Protein AF-A0A1C6AXN0-F1 (afdb_monomer_lite)

pLDDT: mean 78.69, std 19.18, range [25.28, 97.19]

Sequence (152 aa):
MGYAYAARARWKTIIYAVTAFLFLIVLSAIIIWNGTKLLQSVEDRTLNYLRDVAGESVQLVNERIEGVFESLELISDSVEQLEPEIRRDFLLRKAEICSFTDLAVADETGKAQSLNNGTWEMGDLPIFAHALEGGERRWYLGGIHRVCGAAL

Secondary structure (DSSP, 8-state):
-HHHHHHHHHHHHHHHHHHHHHHHHHHHHHHHHHHHHHHHHHHHHHHHHHHHHHHHHHHHHHHHHHHHHHHHHHHHHHHTTS-HHHHHHHHHHHHHHTT-S--EEE-TT-EEEESSS-EEE-TTSHHHHHHHT---S----SS---------

Foldseek 3Di:
DPPVVVVVVVVVVVVVVVVVVVVVVVVVVVVVVVVVVVVVVVVVVVVVVVVVVVVVVVVVVVVLVVVVVVLVVVLLVVLVVDDPVCSLVSQVVSCVVNVPPWDWAAELCQWTQISPPGIDHCNPPPQSVVQNVPDDDDDDDDDDDHDHHPHD

Radius of gyration: 36.76 Å; chains: 1; bounding box: 72×38×107 Å

Structure (mmCIF, N/CA/C/O backbone):
data_AF-A0A1C6AXN0-F1
#
_entry.id   AF-A0A1C6AXN0-F1
#
loop_
_atom_site.group_PDB
_atom_site.id
_atom_site.type_symbol
_atom_site.label_atom_id
_atom_site.label_alt_id
_atom_site.label_comp_id
_atom_site.label_asym_id
_atom_site.label_entity_id
_atom_site.label_seq_id
_atom_site.pdbx_PDB_ins_code
_atom_site.Cartn_x
_atom_site.Cartn_y
_atom_site.Cartn_z
_atom_site.occupancy
_atom_site.B_iso_or_equiv
_atom_site.auth_seq_id
_atom_site.auth_comp_id
_atom_site.auth_asym_id
_atom_site.auth_atom_id
_atom_site.pdbx_PDB_model_num
ATOM 1 N N . MET A 1 1 ? 43.811 17.806 -73.301 1.00 51.81 1 MET A N 1
ATOM 2 C CA . MET A 1 1 ? 44.288 17.278 -71.998 1.00 51.81 1 MET A CA 1
ATOM 3 C C . MET A 1 1 ? 43.382 17.599 -70.790 1.00 51.81 1 MET A C 1
ATOM 5 O O . MET A 1 1 ? 43.638 17.054 -69.727 1.00 51.81 1 MET A O 1
ATOM 9 N N . GLY A 1 2 ? 42.293 18.382 -70.910 1.00 55.41 2 GLY A N 1
ATOM 10 C CA . GLY A 1 2 ? 41.409 18.706 -69.765 1.00 55.41 2 GLY A CA 1
ATOM 11 C C . GLY A 1 2 ? 40.414 17.612 -69.331 1.00 55.41 2 GLY A C 1
ATOM 12 O O . GLY A 1 2 ? 40.093 17.504 -68.149 1.00 55.41 2 GLY A O 1
ATOM 13 N N . TYR A 1 3 ? 39.967 16.747 -70.250 1.00 58.62 3 TYR A N 1
ATOM 14 C CA . TYR A 1 3 ? 38.925 15.743 -69.969 1.00 58.62 3 TYR A CA 1
ATOM 15 C C . TYR A 1 3 ? 39.353 14.640 -68.981 1.00 58.62 3 TYR A C 1
ATOM 17 O O . TYR A 1 3 ? 38.571 14.249 -68.116 1.00 58.62 3 TYR A O 1
ATOM 25 N N . ALA A 1 4 ? 40.605 14.174 -69.046 1.00 59.62 4 ALA A N 1
ATOM 26 C CA . ALA A 1 4 ? 41.112 13.129 -68.149 1.00 59.62 4 ALA A CA 1
ATOM 27 C C . ALA A 1 4 ? 41.299 13.622 -66.699 1.00 59.62 4 ALA A C 1
ATOM 29 O O . ALA A 1 4 ? 41.135 12.856 -65.748 1.00 59.62 4 ALA A O 1
ATOM 30 N N . TYR A 1 5 ? 41.598 14.913 -66.518 1.00 60.91 5 TYR A N 1
ATOM 31 C CA . TYR A 1 5 ? 41.799 15.514 -65.198 1.00 60.91 5 TYR A CA 1
ATOM 32 C C . TYR A 1 5 ? 40.466 15.713 -64.459 1.00 60.91 5 TYR A C 1
ATOM 34 O O . TYR A 1 5 ? 40.347 15.370 -63.281 1.00 60.91 5 TYR A O 1
ATOM 42 N N . ALA A 1 6 ? 39.431 16.171 -65.174 1.00 62.56 6 ALA A N 1
ATOM 43 C CA . ALA A 1 6 ? 38.083 16.336 -64.632 1.00 62.56 6 ALA A CA 1
ATOM 44 C C . ALA A 1 6 ? 37.442 14.994 -64.222 1.00 62.56 6 ALA A C 1
ATOM 46 O O . ALA A 1 6 ? 36.811 14.906 -63.169 1.00 62.56 6 ALA A O 1
ATOM 47 N N . ALA A 1 7 ? 37.647 13.924 -64.999 1.00 67.25 7 ALA A N 1
ATOM 48 C CA . ALA A 1 7 ? 37.141 12.589 -64.664 1.00 67.25 7 ALA A CA 1
ATOM 49 C C . ALA A 1 7 ? 37.785 12.013 -63.386 1.00 67.25 7 ALA A C 1
ATOM 51 O O . ALA A 1 7 ? 37.090 11.455 -62.535 1.00 67.25 7 ALA A O 1
ATOM 52 N N . ARG A 1 8 ? 39.099 12.209 -63.205 1.00 70.00 8 ARG A N 1
ATOM 53 C CA . ARG A 1 8 ? 39.836 11.760 -62.011 1.00 70.00 8 ARG A CA 1
ATOM 54 C C . ARG A 1 8 ? 39.425 12.522 -60.748 1.00 70.00 8 ARG A C 1
ATOM 56 O O . ARG A 1 8 ? 39.328 11.919 -59.682 1.00 70.00 8 ARG A O 1
ATOM 63 N N . ALA A 1 9 ? 39.157 13.824 -60.863 1.00 74.62 9 ALA A N 1
ATOM 64 C CA . ALA A 1 9 ? 38.646 14.637 -59.758 1.00 74.62 9 ALA A CA 1
ATOM 65 C C . ALA A 1 9 ? 37.237 14.191 -59.321 1.00 74.62 9 ALA A C 1
ATOM 67 O O . ALA A 1 9 ? 37.005 14.001 -58.129 1.00 74.62 9 ALA A O 1
ATOM 68 N N . ARG A 1 10 ? 36.334 13.924 -60.277 1.00 79.00 10 ARG A N 1
ATOM 69 C CA . ARG A 1 10 ? 34.968 13.436 -60.003 1.00 79.00 10 ARG A CA 1
ATOM 70 C C . ARG A 1 10 ? 34.945 12.062 -59.329 1.00 79.00 10 ARG A C 1
ATOM 72 O O . ARG A 1 10 ? 34.138 11.823 -58.437 1.00 79.00 10 ARG A O 1
ATOM 79 N N . TRP A 1 11 ? 35.849 11.164 -59.713 1.00 83.75 11 TRP A N 1
ATOM 80 C CA . TRP A 1 11 ? 35.974 9.855 -59.064 1.00 83.75 11 TRP A CA 1
ATOM 81 C C . TRP A 1 11 ? 36.400 9.970 -57.598 1.00 83.75 11 TRP A C 1
ATOM 83 O O . TRP A 1 11 ? 35.825 9.314 -56.734 1.00 83.75 11 TRP A O 1
ATOM 93 N N . LYS A 1 12 ? 37.353 10.859 -57.294 1.00 86.50 12 LYS A N 1
ATOM 94 C CA . LYS A 1 12 ? 37.770 11.120 -55.910 1.00 86.50 12 LYS A CA 1
ATOM 95 C C . LYS A 1 12 ? 36.631 11.689 -55.065 1.00 86.50 12 LYS A C 1
ATOM 97 O O . LYS A 1 12 ? 36.434 11.231 -53.947 1.00 86.50 12 LYS A O 1
ATOM 102 N N . THR A 1 13 ? 35.849 12.632 -55.596 1.00 89.94 13 THR A N 1
ATOM 103 C CA . THR A 1 13 ? 34.694 13.185 -54.868 1.00 89.94 13 THR A CA 1
ATOM 104 C C . THR A 1 13 ? 33.617 12.138 -54.602 1.00 89.94 13 THR A C 1
ATOM 106 O O . THR A 1 13 ? 33.044 12.135 -53.518 1.00 89.94 13 THR A O 1
ATOM 109 N N . ILE A 1 14 ? 33.378 11.218 -55.545 1.00 91.81 14 ILE A N 1
ATOM 110 C CA . ILE A 1 14 ? 32.442 10.103 -55.343 1.00 91.81 14 ILE A CA 1
ATOM 111 C C . ILE A 1 14 ? 32.946 9.184 -54.229 1.00 91.81 14 ILE A C 1
ATOM 113 O O . ILE A 1 14 ? 32.177 8.845 -53.337 1.00 91.81 14 ILE A O 1
ATOM 117 N N . ILE A 1 15 ? 34.236 8.834 -54.227 1.00 93.25 15 ILE A N 1
ATOM 118 C CA . ILE A 1 15 ? 34.822 8.006 -53.165 1.00 93.25 15 ILE A CA 1
ATOM 119 C C . ILE A 1 15 ? 34.663 8.684 -51.801 1.00 93.25 15 ILE A C 1
ATOM 121 O O . ILE A 1 15 ? 34.193 8.048 -50.866 1.00 93.25 15 ILE A O 1
ATOM 125 N N . TYR A 1 16 ? 34.988 9.975 -51.678 1.00 94.50 16 TYR A N 1
ATOM 126 C CA . TYR A 1 16 ? 34.819 10.686 -50.407 1.00 94.50 16 TYR A CA 1
ATOM 127 C C . TYR A 1 16 ? 33.357 10.754 -49.958 1.00 94.50 16 TYR A C 1
ATOM 129 O O . TYR A 1 16 ? 33.084 10.553 -48.777 1.00 94.50 16 TYR A O 1
ATOM 137 N N . ALA A 1 17 ? 32.421 10.982 -50.883 1.00 93.62 17 ALA A N 1
ATOM 138 C CA . ALA A 1 17 ? 30.995 10.987 -50.576 1.00 93.62 17 ALA A CA 1
ATOM 139 C C . ALA A 1 17 ? 30.512 9.615 -50.079 1.00 93.62 17 ALA A C 1
ATOM 141 O O . ALA A 1 17 ? 29.807 9.543 -49.075 1.00 93.62 17 ALA A O 1
ATOM 142 N N . VAL A 1 18 ? 30.936 8.526 -50.730 1.00 95.62 18 VAL A N 1
ATOM 143 C CA . VAL A 1 18 ? 30.607 7.156 -50.308 1.00 95.62 18 VAL A CA 1
ATOM 144 C C . VAL A 1 18 ? 31.204 6.853 -48.933 1.00 95.62 18 VAL A C 1
ATOM 146 O O . VAL A 1 18 ? 30.499 6.350 -48.063 1.00 95.62 18 VAL A O 1
ATOM 149 N N . THR A 1 19 ? 32.467 7.207 -48.692 1.00 95.69 19 THR A N 1
ATOM 150 C CA . THR A 1 19 ? 33.116 6.994 -47.390 1.00 95.69 19 THR A CA 1
ATOM 151 C C . THR A 1 19 ? 32.431 7.783 -46.275 1.00 95.69 19 THR A C 1
ATOM 153 O O . THR A 1 19 ? 32.179 7.231 -45.206 1.00 95.69 19 THR A O 1
ATOM 156 N N . ALA A 1 20 ? 32.085 9.052 -46.513 1.00 95.56 20 ALA A N 1
ATOM 157 C CA . ALA A 1 20 ? 31.363 9.871 -45.541 1.00 95.56 20 ALA A CA 1
ATOM 158 C C . ALA A 1 20 ? 29.968 9.300 -45.245 1.00 95.56 20 ALA A C 1
ATOM 160 O O . ALA A 1 20 ? 29.558 9.234 -44.089 1.00 95.56 20 ALA A O 1
ATOM 161 N N . PHE A 1 21 ? 29.262 8.827 -46.274 1.00 96.56 21 PHE A N 1
ATOM 162 C CA . PHE A 1 21 ? 27.960 8.191 -46.110 1.00 96.56 21 PHE A CA 1
ATOM 163 C C . PHE A 1 21 ? 28.047 6.902 -45.281 1.00 96.56 21 PHE A C 1
ATOM 165 O O . PHE A 1 21 ? 27.277 6.724 -44.339 1.00 96.56 21 PHE A O 1
ATOM 172 N N . LEU A 1 22 ? 29.027 6.036 -45.559 1.00 96.56 22 LEU A N 1
ATOM 173 C CA . LEU A 1 22 ? 29.260 4.825 -44.765 1.00 96.56 22 LEU A CA 1
ATOM 174 C C . LEU A 1 22 ? 29.619 5.154 -43.312 1.00 96.56 22 LEU A C 1
ATOM 176 O O . LEU A 1 22 ? 29.117 4.509 -42.394 1.00 96.56 22 LEU A O 1
ATOM 180 N N . PHE A 1 23 ? 30.437 6.185 -43.092 1.00 97.06 23 PHE A N 1
ATOM 181 C CA . PHE A 1 23 ? 30.763 6.655 -41.749 1.00 97.06 23 PHE A CA 1
ATOM 182 C C . PHE A 1 23 ? 29.510 7.104 -40.982 1.00 97.06 23 PHE A C 1
ATOM 184 O O . PHE A 1 23 ? 29.333 6.724 -39.826 1.00 97.06 23 PHE A O 1
ATOM 191 N N . LEU A 1 24 ? 28.604 7.847 -41.630 1.00 97.00 24 LEU A N 1
ATOM 192 C CA . LEU A 1 24 ? 27.342 8.271 -41.019 1.00 97.00 24 LEU A CA 1
ATOM 193 C C . LEU A 1 24 ? 26.427 7.092 -40.673 1.00 97.00 24 LEU A C 1
ATOM 195 O O . LEU A 1 24 ? 25.796 7.120 -39.619 1.00 97.00 24 LEU A O 1
ATOM 199 N N . ILE A 1 25 ? 26.383 6.046 -41.504 1.00 97.19 25 ILE A N 1
ATOM 200 C CA . ILE A 1 25 ? 25.620 4.824 -41.198 1.00 97.19 25 ILE A CA 1
ATOM 201 C C . ILE A 1 25 ? 26.156 4.162 -39.928 1.00 97.19 25 ILE A C 1
ATOM 203 O O . ILE A 1 25 ? 25.381 3.834 -39.031 1.00 97.19 25 ILE A O 1
ATOM 207 N N . VAL A 1 26 ? 27.477 3.993 -39.826 1.00 97.06 26 VAL A N 1
ATOM 208 C CA . VAL A 1 26 ? 28.103 3.377 -38.646 1.00 97.06 26 VAL A CA 1
ATOM 209 C C . VAL A 1 26 ? 27.848 4.221 -37.398 1.00 97.06 26 VAL A C 1
ATOM 211 O O . VAL A 1 26 ? 27.455 3.690 -36.361 1.00 97.06 26 VAL A O 1
ATOM 214 N N . LEU A 1 27 ? 28.014 5.540 -37.502 1.00 97.12 27 LEU A N 1
ATOM 215 C CA . LEU A 1 27 ? 27.782 6.461 -36.393 1.00 97.12 27 LEU A CA 1
ATOM 216 C C . LEU A 1 27 ? 26.312 6.432 -35.944 1.00 97.12 27 LEU A C 1
ATOM 218 O O . LEU A 1 27 ? 26.037 6.351 -34.748 1.00 97.12 27 LEU A O 1
ATOM 222 N N . SER A 1 28 ? 25.371 6.412 -36.889 1.00 96.50 28 SER A N 1
ATOM 223 C CA . SER A 1 28 ? 23.941 6.266 -36.607 1.00 96.50 28 SER A CA 1
ATOM 224 C C . SER A 1 28 ? 23.632 4.946 -35.897 1.00 96.50 28 SER A C 1
ATOM 226 O O . SER A 1 28 ? 22.950 4.957 -34.874 1.00 96.50 28 SER A O 1
ATOM 228 N N . ALA A 1 29 ? 24.191 3.826 -36.364 1.00 96.25 29 ALA A N 1
ATOM 229 C CA . ALA A 1 29 ? 24.002 2.524 -35.729 1.00 96.25 29 ALA A CA 1
ATOM 230 C C . ALA A 1 29 ? 24.509 2.509 -34.275 1.00 96.25 29 ALA A C 1
ATOM 232 O O . ALA A 1 29 ? 23.826 1.989 -33.394 1.00 96.25 29 ALA A O 1
ATOM 233 N N . ILE A 1 30 ? 25.662 3.133 -34.003 1.00 96.44 30 ILE A N 1
ATOM 234 C CA . ILE A 1 30 ? 26.209 3.265 -32.643 1.00 96.44 30 ILE A CA 1
ATOM 235 C C . ILE A 1 30 ? 25.287 4.112 -31.758 1.00 96.44 30 ILE A C 1
ATOM 237 O O . ILE A 1 30 ? 25.026 3.737 -30.615 1.00 96.44 30 ILE A O 1
ATOM 241 N N . ILE A 1 31 ? 24.775 5.237 -32.267 1.00 95.94 31 ILE A N 1
ATOM 242 C CA . ILE A 1 31 ? 23.839 6.089 -31.518 1.00 95.94 31 ILE A CA 1
ATOM 243 C C . ILE A 1 31 ? 22.568 5.313 -31.177 1.00 95.94 31 ILE A C 1
ATOM 245 O O . ILE A 1 31 ? 22.152 5.323 -30.021 1.00 95.94 31 ILE A O 1
ATOM 249 N N . ILE A 1 32 ? 21.979 4.617 -32.152 1.00 95.69 32 ILE A N 1
ATOM 250 C CA . ILE A 1 32 ? 20.763 3.824 -31.945 1.00 95.69 32 ILE A CA 1
ATOM 251 C C . ILE A 1 32 ? 21.020 2.741 -30.894 1.00 95.69 32 ILE A C 1
ATOM 253 O O . ILE A 1 32 ? 20.252 2.625 -29.946 1.00 95.69 32 ILE A O 1
ATOM 257 N N . TRP A 1 33 ? 22.127 2.006 -31.009 1.00 95.44 33 TRP A N 1
ATOM 258 C CA . TRP A 1 33 ? 22.498 0.952 -30.062 1.00 95.44 33 TRP A CA 1
ATOM 259 C C . TRP A 1 33 ? 22.701 1.463 -28.630 1.00 95.44 33 TRP A C 1
ATOM 261 O O . TRP A 1 33 ? 22.307 0.816 -27.661 1.00 95.44 33 TRP A O 1
ATOM 271 N N . ASN A 1 34 ? 23.315 2.634 -28.474 1.00 95.62 34 ASN A N 1
ATOM 272 C CA . ASN A 1 34 ? 23.476 3.246 -27.158 1.00 95.62 34 ASN A CA 1
ATOM 273 C C . ASN A 1 34 ? 22.144 3.775 -26.615 1.00 95.62 34 ASN A C 1
ATOM 275 O O . ASN A 1 34 ? 21.865 3.618 -25.428 1.00 95.62 34 ASN A O 1
ATOM 279 N N . GLY A 1 35 ? 21.312 4.360 -27.479 1.00 93.62 35 GLY A N 1
ATOM 280 C CA . GLY A 1 35 ? 19.982 4.841 -27.124 1.00 93.62 35 GLY A CA 1
ATOM 281 C C . GLY A 1 35 ? 19.068 3.719 -26.639 1.00 93.62 35 GLY A C 1
ATOM 282 O O . GLY A 1 35 ? 18.417 3.875 -25.610 1.00 93.62 35 GLY A O 1
ATOM 283 N N . THR A 1 36 ? 19.068 2.564 -27.311 1.00 93.56 36 THR A N 1
ATOM 284 C CA . THR A 1 36 ? 18.262 1.406 -26.893 1.00 93.56 36 THR A CA 1
ATOM 285 C C . THR A 1 36 ? 18.725 0.842 -25.555 1.00 93.56 36 THR A C 1
ATOM 287 O O . THR A 1 36 ? 17.892 0.572 -24.695 1.00 93.56 36 THR A O 1
ATOM 290 N N . LYS A 1 37 ? 20.039 0.728 -25.326 1.00 93.19 37 LYS A N 1
ATOM 291 C CA . LYS A 1 37 ? 20.582 0.290 -24.029 1.00 93.19 37 LYS A CA 1
ATOM 292 C C . LYS A 1 37 ? 20.245 1.245 -22.892 1.00 93.19 37 LYS A C 1
ATOM 294 O O . LYS A 1 37 ? 19.940 0.804 -21.786 1.00 93.19 37 LYS A O 1
ATOM 299 N N . LEU A 1 38 ? 20.326 2.549 -23.150 1.00 93.69 38 LEU A N 1
ATOM 300 C CA . LEU A 1 38 ? 19.959 3.554 -22.162 1.00 93.69 38 LEU A CA 1
ATOM 301 C C . LEU A 1 38 ? 18.467 3.461 -21.837 1.00 93.69 38 LEU A C 1
ATOM 303 O O . LEU A 1 38 ? 18.113 3.451 -20.664 1.0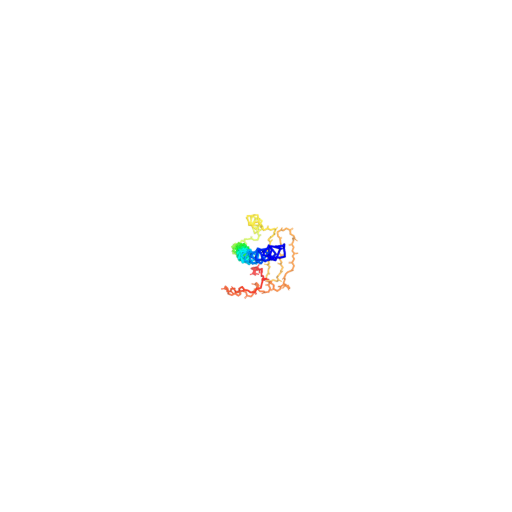0 93.69 38 LEU A O 1
ATOM 307 N N . LEU A 1 39 ? 17.618 3.339 -22.862 1.00 93.62 39 LEU A N 1
ATOM 308 C CA . LEU A 1 39 ? 16.175 3.196 -22.696 1.00 93.62 39 LEU A CA 1
ATOM 309 C C . LEU A 1 39 ? 15.828 1.966 -21.849 1.00 93.62 39 LEU A C 1
ATOM 311 O O . LEU A 1 39 ? 15.095 2.104 -20.879 1.00 93.62 39 LEU A O 1
ATOM 315 N N . GLN A 1 40 ? 16.427 0.811 -22.152 1.00 93.44 40 GLN A N 1
ATOM 316 C CA . GLN A 1 40 ? 16.241 -0.422 -21.378 1.00 93.44 40 GLN A CA 1
ATOM 317 C C . GLN A 1 40 ? 16.661 -0.251 -19.912 1.00 93.44 40 GLN A C 1
ATOM 319 O O . GLN A 1 40 ? 15.906 -0.581 -19.009 1.00 93.44 40 GLN A O 1
ATOM 324 N N . SER A 1 41 ? 17.834 0.336 -19.660 1.00 94.31 41 SER A N 1
ATOM 325 C CA . SER A 1 41 ? 18.320 0.578 -18.293 1.00 94.31 41 SER A CA 1
ATOM 326 C C . SER A 1 41 ? 17.413 1.524 -17.500 1.00 94.31 41 SER A C 1
ATOM 328 O O . SER A 1 41 ? 17.234 1.354 -16.294 1.00 94.31 41 SER A O 1
ATOM 330 N N . VAL A 1 42 ? 16.841 2.534 -18.162 1.00 92.75 42 VAL A N 1
ATOM 331 C CA . VAL A 1 42 ? 15.869 3.439 -17.540 1.00 92.75 42 VAL A CA 1
ATOM 332 C C . VAL A 1 42 ? 14.567 2.698 -17.247 1.00 92.75 42 VAL A C 1
ATOM 334 O O . VAL A 1 42 ? 14.087 2.780 -16.122 1.00 92.75 42 VAL A O 1
ATOM 337 N N . GLU A 1 43 ? 14.039 1.939 -18.206 1.00 94.25 43 GLU A N 1
ATOM 338 C CA . GLU A 1 43 ? 12.809 1.158 -18.049 1.00 94.25 43 GLU A CA 1
ATOM 339 C C . GLU A 1 43 ? 12.921 0.143 -16.904 1.00 94.25 43 GLU A C 1
ATOM 341 O O . GLU A 1 43 ? 12.080 0.143 -16.004 1.00 94.25 43 GLU A O 1
ATOM 346 N N . ASP A 1 44 ? 14.008 -0.628 -16.854 1.00 94.50 44 ASP A N 1
ATOM 347 C CA . ASP A 1 44 ? 14.271 -1.596 -15.785 1.00 94.50 44 ASP A CA 1
ATOM 348 C C . ASP A 1 44 ? 14.325 -0.920 -14.407 1.00 94.50 44 ASP A C 1
ATOM 350 O O . ASP A 1 44 ? 13.782 -1.427 -13.422 1.00 94.50 44 ASP A O 1
ATOM 354 N N . ARG A 1 45 ? 14.969 0.249 -14.309 1.00 91.94 45 ARG A N 1
ATOM 355 C CA . ARG A 1 45 ? 15.033 1.017 -13.055 1.00 91.94 45 ARG A CA 1
ATOM 356 C C . ARG A 1 45 ? 13.673 1.561 -12.656 1.00 91.94 45 ARG A C 1
ATOM 358 O O . ARG A 1 45 ? 13.328 1.499 -11.480 1.00 91.94 45 ARG A O 1
ATOM 365 N N . THR A 1 46 ? 12.912 2.089 -13.608 1.00 91.19 46 THR A N 1
ATOM 366 C CA . THR A 1 46 ? 11.572 2.616 -13.355 1.00 91.19 46 THR A CA 1
ATOM 367 C C . THR A 1 46 ? 10.636 1.510 -12.881 1.00 91.19 46 THR A C 1
ATOM 369 O O . THR A 1 46 ? 9.945 1.700 -11.884 1.00 91.19 46 THR A O 1
ATOM 372 N N . LEU A 1 47 ? 10.648 0.342 -13.526 1.00 93.06 47 LEU A N 1
ATOM 373 C CA . LEU A 1 47 ? 9.818 -0.793 -13.123 1.00 93.06 47 LEU A CA 1
ATOM 374 C C . LEU A 1 47 ? 10.194 -1.315 -11.734 1.00 93.06 47 LEU A C 1
ATOM 376 O O . LEU A 1 47 ? 9.304 -1.551 -10.918 1.00 93.06 47 LEU A O 1
ATOM 380 N N . A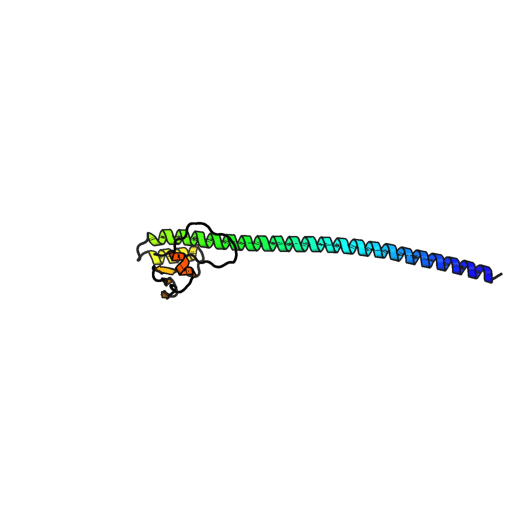SN A 1 48 ? 11.490 -1.442 -11.436 1.00 92.88 48 ASN A N 1
ATOM 381 C CA . ASN A 1 48 ? 11.940 -1.853 -10.105 1.00 92.88 48 ASN A CA 1
ATOM 382 C C . ASN A 1 48 ? 11.547 -0.833 -9.031 1.00 92.88 48 ASN A C 1
ATOM 384 O O . ASN A 1 48 ? 10.978 -1.220 -8.018 1.00 92.88 48 ASN A O 1
ATOM 388 N N . TYR A 1 49 ? 11.757 0.462 -9.279 1.00 92.06 49 TYR A N 1
ATOM 389 C CA . TYR A 1 49 ? 11.343 1.516 -8.353 1.00 92.06 49 TYR A CA 1
ATOM 390 C C . TYR A 1 49 ? 9.836 1.478 -8.075 1.00 92.06 49 TYR A C 1
ATOM 392 O O . TYR A 1 49 ? 9.423 1.514 -6.920 1.00 92.06 49 TYR A O 1
ATOM 400 N N . LEU A 1 50 ? 9.007 1.357 -9.118 1.00 91.31 50 LEU A N 1
ATOM 401 C CA . LEU A 1 50 ? 7.555 1.264 -8.956 1.00 91.31 50 LEU A CA 1
ATOM 402 C C . LEU A 1 50 ? 7.151 0.024 -8.157 1.00 91.31 50 LEU A C 1
ATOM 404 O O . LEU A 1 50 ? 6.263 0.111 -7.314 1.00 91.31 50 LEU A O 1
ATOM 408 N N . ARG A 1 51 ? 7.803 -1.116 -8.404 1.00 91.31 51 ARG A N 1
ATOM 409 C CA . ARG A 1 51 ? 7.549 -2.353 -7.662 1.00 91.31 51 ARG A CA 1
ATOM 410 C C . ARG A 1 51 ? 7.914 -2.206 -6.190 1.00 91.31 51 ARG A C 1
ATOM 412 O O . ARG A 1 51 ? 7.135 -2.627 -5.342 1.00 91.31 51 ARG A O 1
ATOM 419 N N . ASP A 1 52 ? 9.065 -1.617 -5.901 1.00 92.56 52 ASP A N 1
ATOM 420 C CA . ASP A 1 52 ? 9.558 -1.469 -4.536 1.00 92.56 52 ASP A CA 1
ATOM 421 C C . ASP A 1 52 ? 8.679 -0.482 -3.753 1.00 92.56 52 ASP A C 1
ATOM 423 O O . ASP A 1 52 ? 8.209 -0.819 -2.672 1.00 92.56 52 ASP A O 1
ATOM 427 N N . VAL A 1 53 ? 8.332 0.671 -4.338 1.00 92.06 53 VAL A N 1
ATOM 428 C CA . VAL A 1 53 ? 7.423 1.652 -3.714 1.00 92.06 53 VAL A CA 1
ATOM 429 C C . VAL A 1 53 ? 6.019 1.083 -3.515 1.00 92.06 53 VAL A C 1
ATOM 431 O O . VAL A 1 53 ? 5.405 1.307 -2.470 1.00 92.06 53 VAL A O 1
ATOM 434 N N . ALA A 1 54 ? 5.486 0.347 -4.495 1.00 89.50 54 ALA A N 1
ATOM 435 C CA . ALA A 1 54 ? 4.186 -0.303 -4.353 1.00 89.50 54 ALA A CA 1
ATOM 436 C C . ALA A 1 54 ? 4.221 -1.377 -3.257 1.00 89.50 54 ALA A C 1
ATOM 438 O O . ALA A 1 54 ? 3.305 -1.443 -2.441 1.00 89.50 54 ALA A O 1
ATOM 439 N N . GLY A 1 55 ? 5.287 -2.181 -3.214 1.00 88.75 55 GLY A N 1
ATOM 440 C CA . GLY A 1 55 ? 5.505 -3.192 -2.184 1.00 88.75 55 GLY A CA 1
ATOM 441 C C . GLY A 1 55 ? 5.592 -2.584 -0.786 1.00 88.75 55 GLY A C 1
ATOM 442 O O . GLY A 1 55 ? 4.859 -3.007 0.103 1.00 88.75 55 GLY A O 1
ATOM 443 N N . GLU A 1 56 ? 6.412 -1.547 -0.613 1.00 90.94 56 GLU A N 1
ATOM 444 C CA . GLU A 1 56 ? 6.563 -0.820 0.651 1.00 90.94 56 GLU A CA 1
ATOM 445 C C . GLU A 1 56 ? 5.239 -0.183 1.087 1.00 90.94 56 GLU A C 1
ATOM 447 O O . GLU A 1 56 ? 4.837 -0.312 2.238 1.00 90.94 56 GLU A O 1
ATOM 452 N N . SER A 1 57 ? 4.501 0.432 0.160 1.00 88.88 57 SER A N 1
ATOM 453 C CA . SER A 1 57 ? 3.196 1.028 0.465 1.00 88.88 57 SER A CA 1
ATOM 454 C C . SER A 1 57 ? 2.181 -0.019 0.929 1.00 88.88 57 SER A C 1
ATOM 456 O O . SER A 1 57 ? 1.459 0.211 1.896 1.00 88.88 57 SER A O 1
ATOM 458 N N . VAL A 1 58 ? 2.127 -1.181 0.267 1.00 91.38 58 VAL A N 1
ATOM 459 C CA . VAL A 1 58 ? 1.253 -2.294 0.673 1.00 91.38 58 VAL A CA 1
ATOM 460 C C . VAL A 1 58 ? 1.657 -2.824 2.043 1.00 91.38 58 VAL A C 1
ATOM 462 O O . VAL A 1 58 ? 0.784 -3.060 2.875 1.00 91.38 58 VAL A O 1
ATOM 465 N N . GLN A 1 59 ? 2.958 -2.973 2.294 1.00 89.50 59 GLN A N 1
ATOM 466 C CA . GLN A 1 59 ? 3.467 -3.422 3.583 1.00 89.50 59 GLN A CA 1
ATOM 467 C C . GLN A 1 59 ? 3.109 -2.435 4.701 1.00 89.50 59 GLN A C 1
ATOM 469 O O . GLN A 1 59 ? 2.528 -2.852 5.695 1.00 89.50 59 GLN A O 1
ATOM 474 N N . LEU A 1 60 ? 3.352 -1.136 4.514 1.00 92.69 60 LEU A N 1
ATOM 475 C CA . LEU A 1 60 ? 3.008 -0.098 5.491 1.00 92.69 60 LEU A CA 1
ATOM 476 C C . LEU A 1 60 ? 1.504 -0.048 5.781 1.00 92.69 60 LEU A C 1
ATOM 478 O O . LEU A 1 60 ? 1.091 0.115 6.928 1.00 92.69 60 LEU A O 1
ATOM 482 N N . VAL A 1 61 ? 0.667 -0.195 4.748 1.00 89.31 61 VAL A N 1
ATOM 483 C CA . VAL A 1 61 ? -0.789 -0.283 4.920 1.00 89.31 61 VAL A CA 1
ATOM 484 C C . VAL A 1 61 ? -1.160 -1.539 5.706 1.00 89.31 61 VAL A C 1
ATOM 486 O O . VAL A 1 61 ? -1.975 -1.449 6.621 1.00 89.31 61 VAL A O 1
ATOM 489 N N . ASN A 1 62 ? -0.558 -2.687 5.390 1.00 87.94 62 ASN A N 1
ATOM 490 C CA . ASN A 1 62 ? -0.826 -3.938 6.092 1.00 87.94 62 ASN A CA 1
ATOM 491 C C . ASN A 1 62 ? -0.412 -3.858 7.567 1.00 87.94 62 ASN A C 1
ATOM 493 O O . ASN A 1 62 ? -1.228 -4.153 8.429 1.00 87.94 62 ASN A O 1
ATOM 497 N N . GLU A 1 63 ? 0.799 -3.380 7.855 1.00 89.44 63 GLU A N 1
ATOM 498 C CA . GLU A 1 63 ? 1.305 -3.168 9.218 1.00 89.44 63 GLU A CA 1
ATOM 499 C C . GLU A 1 63 ? 0.408 -2.204 10.004 1.00 89.44 63 GLU A C 1
ATOM 501 O O . GLU A 1 63 ? 0.094 -2.437 11.172 1.00 89.44 63 GLU A O 1
ATOM 506 N N . ARG A 1 64 ? -0.068 -1.128 9.363 1.00 89.50 64 ARG A N 1
ATOM 507 C CA . ARG A 1 64 ? -0.984 -0.182 10.008 1.00 89.50 64 ARG A CA 1
ATOM 508 C C . ARG A 1 64 ? -2.341 -0.810 10.321 1.00 89.50 64 ARG A C 1
ATOM 510 O O . ARG A 1 64 ? -2.907 -0.513 11.370 1.00 89.50 64 ARG A O 1
ATOM 517 N N . ILE A 1 65 ? -2.874 -1.624 9.413 1.00 88.44 65 ILE A N 1
ATOM 518 C CA . ILE A 1 65 ? -4.142 -2.337 9.606 1.00 88.44 65 ILE A CA 1
ATOM 519 C C . ILE A 1 65 ? -3.998 -3.379 10.720 1.00 88.44 65 ILE A C 1
ATOM 521 O O . ILE A 1 65 ? -4.844 -3.440 11.608 1.00 88.44 65 ILE A O 1
ATOM 525 N N . GLU A 1 66 ? -2.917 -4.153 10.708 1.00 87.81 66 GLU A N 1
ATOM 526 C CA . GLU A 1 66 ? -2.616 -5.166 11.721 1.00 87.81 66 GLU A CA 1
ATOM 527 C C . GLU A 1 66 ? -2.486 -4.537 13.113 1.00 87.81 66 GLU A C 1
ATOM 529 O O . GLU A 1 66 ? -3.192 -4.946 14.030 1.00 87.81 66 GLU A O 1
ATOM 534 N N . GLY A 1 67 ? -1.730 -3.443 13.254 1.00 88.19 67 GLY A N 1
ATOM 535 C CA . GLY A 1 67 ? -1.617 -2.737 14.536 1.00 88.19 67 GLY A CA 1
ATOM 536 C C . GLY A 1 67 ? -2.937 -2.130 15.039 1.00 88.19 67 GLY A C 1
ATOM 537 O O . GLY A 1 67 ? -3.161 -2.033 16.250 1.00 88.19 67 GLY A O 1
ATOM 538 N N . VAL A 1 68 ? -3.843 -1.739 14.133 1.00 89.06 68 VAL A N 1
ATOM 539 C CA . VAL A 1 68 ? -5.209 -1.327 14.500 1.00 89.06 68 VAL A CA 1
ATOM 540 C C . VAL A 1 68 ? -5.992 -2.510 15.063 1.00 89.06 68 VAL A C 1
ATOM 542 O O . VAL A 1 68 ? -6.654 -2.353 16.088 1.00 89.06 68 VAL A O 1
ATOM 545 N N . PHE A 1 69 ? -5.903 -3.683 14.435 1.00 85.75 69 PHE A N 1
ATOM 546 C CA . PHE A 1 69 ? -6.584 -4.882 14.915 1.00 85.75 69 PHE A CA 1
ATOM 547 C C . PHE A 1 69 ? -6.051 -5.363 16.260 1.00 85.75 69 PHE A C 1
ATOM 549 O O . PHE A 1 69 ? -6.856 -5.581 17.160 1.00 85.75 69 PHE A O 1
ATOM 556 N N . GLU A 1 70 ? -4.732 -5.429 16.438 1.00 86.06 70 GLU A N 1
ATOM 557 C CA . GLU A 1 70 ? -4.117 -5.777 17.726 1.00 86.06 70 GLU A CA 1
ATOM 558 C C . GLU A 1 70 ? -4.569 -4.818 18.837 1.00 86.06 70 GLU A C 1
ATOM 560 O O . GLU A 1 70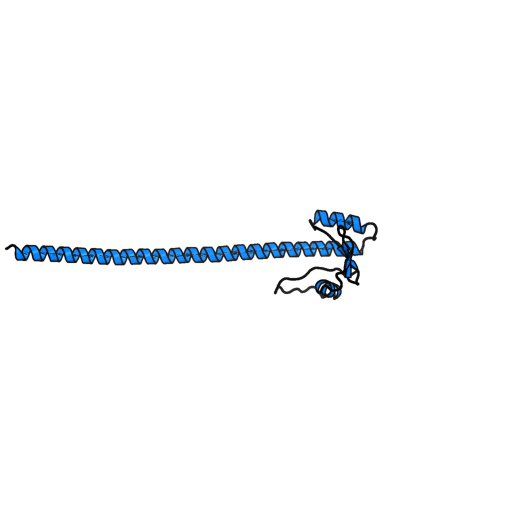 ? -4.893 -5.229 19.950 1.00 86.06 70 GLU A O 1
ATOM 565 N N . SER A 1 71 ? -4.649 -3.519 18.529 1.00 87.69 71 SER A N 1
ATOM 566 C CA . SER A 1 71 ? -5.151 -2.526 19.482 1.00 87.69 71 SER A CA 1
ATOM 567 C C . SER A 1 71 ? -6.618 -2.768 19.840 1.00 87.69 71 SER A C 1
ATOM 569 O O . SER A 1 71 ? -6.977 -2.661 21.010 1.00 87.69 71 SER A O 1
ATOM 571 N N . LEU A 1 72 ? -7.467 -3.081 18.856 1.00 86.06 72 LEU A N 1
ATOM 572 C CA . LEU A 1 72 ? -8.884 -3.369 19.087 1.00 86.06 72 LEU A CA 1
ATOM 573 C C . LEU A 1 72 ? -9.090 -4.661 19.884 1.00 86.06 72 LEU A C 1
ATOM 575 O O . LEU A 1 72 ? -9.940 -4.657 20.765 1.00 86.06 72 LEU A O 1
ATOM 579 N N . GLU A 1 73 ? -8.300 -5.706 19.631 1.00 84.19 73 GLU A N 1
ATOM 580 C CA . GLU A 1 73 ? -8.323 -6.974 20.381 1.00 84.19 73 GLU A CA 1
ATOM 581 C C . GLU A 1 73 ? -7.947 -6.752 21.855 1.00 84.19 73 GLU A C 1
ATOM 583 O O . GLU A 1 73 ? -8.682 -7.119 22.769 1.00 84.19 73 GLU A O 1
ATOM 588 N N . LEU A 1 74 ? -6.865 -6.013 22.116 1.00 83.56 74 LEU A N 1
ATOM 589 C CA . LEU A 1 74 ? -6.475 -5.665 23.488 1.00 83.56 74 LEU A CA 1
ATOM 590 C C . LEU A 1 74 ? -7.523 -4.798 24.204 1.00 83.56 74 LEU A C 1
ATOM 592 O O . LEU A 1 74 ? -7.702 -4.889 25.425 1.00 83.56 74 LEU A O 1
ATOM 596 N N . ILE A 1 75 ? -8.191 -3.910 23.463 1.00 86.81 75 ILE A N 1
ATOM 597 C CA . ILE A 1 75 ? -9.277 -3.085 23.994 1.00 86.81 75 ILE A CA 1
ATOM 598 C C . ILE A 1 75 ? -10.501 -3.956 24.296 1.00 86.81 75 ILE A C 1
ATOM 600 O O . ILE A 1 75 ? -11.058 -3.793 25.381 1.00 86.81 75 ILE A O 1
ATOM 604 N N . SER A 1 76 ? -10.905 -4.872 23.406 1.00 82.69 76 SER A N 1
ATOM 605 C CA . SER A 1 76 ? -12.066 -5.745 23.629 1.00 82.69 76 SER A CA 1
ATOM 606 C C . SER A 1 76 ? -11.878 -6.637 24.849 1.00 82.69 76 SER A C 1
ATOM 608 O O . SER A 1 76 ? -12.738 -6.624 25.729 1.00 82.69 76 SER A O 1
ATOM 610 N N . ASP A 1 77 ? -10.713 -7.276 24.979 1.00 81.12 77 ASP A N 1
ATOM 611 C CA . ASP A 1 77 ? -10.385 -8.146 26.117 1.00 81.12 77 ASP A CA 1
ATOM 612 C C . ASP A 1 77 ? -10.476 -7.404 27.458 1.00 81.12 77 ASP A C 1
ATOM 614 O O . ASP A 1 77 ? -10.861 -7.960 28.490 1.00 81.12 77 ASP A O 1
ATOM 618 N N . SER A 1 78 ? -10.117 -6.117 27.448 1.00 82.00 78 SER A N 1
ATOM 619 C CA . SER A 1 78 ? -10.211 -5.258 28.626 1.00 82.00 78 SER A CA 1
ATOM 620 C C . SER A 1 78 ? -11.654 -4.835 28.908 1.00 82.00 78 SER A C 1
ATOM 622 O O . SER A 1 78 ? -12.060 -4.788 30.063 1.00 82.00 78 SER A O 1
ATOM 624 N N . VAL A 1 79 ? -12.436 -4.509 27.874 1.00 82.00 79 VAL A N 1
ATOM 625 C CA . VAL A 1 79 ? -13.817 -4.009 28.003 1.00 82.00 79 VAL A CA 1
ATOM 626 C C . VAL A 1 79 ? -14.748 -5.038 28.637 1.00 82.00 79 VAL A C 1
ATOM 628 O O . VAL A 1 79 ? -15.600 -4.648 29.439 1.00 82.00 79 VAL A O 1
ATOM 631 N N . GLU A 1 80 ? -14.570 -6.323 28.329 1.00 74.62 80 GLU A N 1
ATOM 632 C CA . GLU A 1 80 ? -15.355 -7.420 28.917 1.00 74.62 80 GLU A CA 1
ATOM 633 C C . GLU A 1 80 ? -15.219 -7.495 30.442 1.00 74.62 80 GLU A C 1
ATOM 635 O O . GLU A 1 80 ? -16.166 -7.843 31.145 1.00 74.62 80 GLU A O 1
ATOM 640 N N . GLN A 1 81 ? -14.057 -7.114 30.971 1.00 78.81 81 GLN A N 1
ATOM 641 C CA . GLN A 1 81 ? -13.743 -7.197 32.399 1.00 78.81 81 GLN A CA 1
ATOM 642 C C . GLN A 1 81 ? -14.116 -5.921 33.169 1.00 78.81 81 GLN A C 1
ATOM 644 O O . GLN A 1 81 ? -13.958 -5.866 34.390 1.00 78.81 81 GLN A O 1
ATOM 649 N N . LEU A 1 82 ? -14.586 -4.880 32.476 1.00 81.12 82 LEU A N 1
ATOM 650 C CA . LEU A 1 82 ? -14.879 -3.577 33.065 1.00 81.12 82 LEU A CA 1
ATOM 651 C C . LEU A 1 82 ? -16.366 -3.406 33.374 1.00 81.12 82 LEU A C 1
ATOM 653 O O . LEU A 1 82 ? -17.243 -3.652 32.534 1.00 81.12 82 LEU A O 1
ATOM 657 N N . GLU A 1 83 ? -16.634 -2.862 34.562 1.00 83.19 83 GLU A N 1
ATOM 658 C CA . GLU A 1 83 ? -17.971 -2.417 34.939 1.00 83.19 83 GLU A CA 1
ATOM 659 C C . GLU A 1 83 ? -18.479 -1.325 33.973 1.00 83.19 83 GLU A C 1
ATOM 661 O O . GLU A 1 83 ? -17.690 -0.501 33.487 1.00 83.19 83 GLU A O 1
ATOM 666 N N . PRO A 1 84 ? -19.794 -1.275 33.688 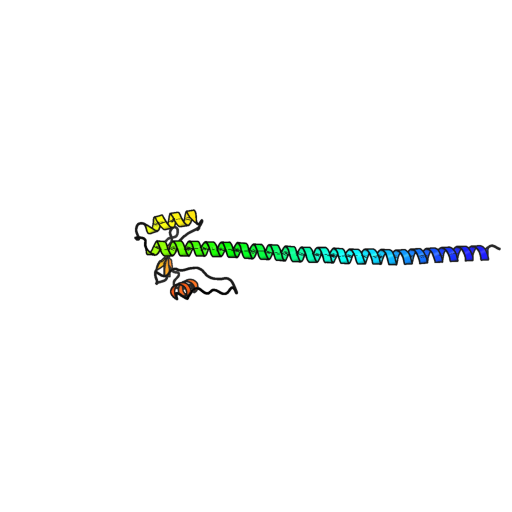1.00 76.81 84 PRO A N 1
ATOM 667 C CA . PRO A 1 84 ? -20.366 -0.316 32.740 1.00 76.81 84 PRO A CA 1
ATOM 668 C C . PRO A 1 84 ? -20.021 1.149 33.046 1.00 76.81 84 PRO A C 1
ATOM 670 O O . PRO A 1 84 ? -19.847 1.947 32.127 1.00 76.81 84 PRO A O 1
ATOM 673 N N . GLU A 1 85 ? -19.880 1.491 34.329 1.00 81.44 85 GLU A N 1
ATOM 674 C CA . GLU A 1 85 ? -19.622 2.850 34.819 1.00 81.44 85 GLU A CA 1
ATOM 675 C C . GLU A 1 85 ? -18.229 3.369 34.425 1.00 81.44 85 GLU A C 1
ATOM 677 O O . GLU A 1 85 ? -18.079 4.537 34.074 1.00 81.44 85 GLU A O 1
ATOM 682 N N . ILE A 1 86 ? -17.218 2.494 34.415 1.00 87.00 86 ILE A N 1
ATOM 683 C CA . ILE A 1 86 ? -15.819 2.841 34.100 1.00 87.00 86 ILE A CA 1
ATOM 684 C C . ILE A 1 86 ? -15.457 2.606 32.627 1.00 87.00 86 ILE A C 1
ATOM 686 O O . ILE A 1 86 ? -14.451 3.121 32.132 1.00 87.00 86 ILE A O 1
ATOM 690 N N . ARG A 1 87 ? -16.288 1.851 31.900 1.00 82.00 87 ARG A N 1
ATOM 691 C CA . ARG A 1 87 ? -16.069 1.476 30.496 1.00 82.00 87 ARG A CA 1
ATOM 692 C C . ARG A 1 87 ? -15.969 2.686 29.569 1.00 82.00 87 ARG A C 1
ATOM 694 O O . ARG A 1 87 ? -15.120 2.705 28.681 1.00 82.00 87 ARG A O 1
ATOM 701 N N . ARG A 1 88 ? -16.802 3.711 29.783 1.00 83.88 88 ARG A N 1
ATOM 702 C CA . ARG A 1 88 ? -16.806 4.927 28.952 1.00 83.88 88 ARG A CA 1
ATOM 703 C C . ARG A 1 88 ? -15.478 5.680 29.040 1.00 83.88 88 ARG A C 1
ATOM 705 O O . ARG A 1 88 ? -14.890 5.990 28.007 1.00 83.88 88 ARG A O 1
ATOM 712 N N . ASP A 1 89 ? -14.992 5.933 30.251 1.00 89.50 89 ASP A N 1
ATOM 713 C CA . ASP A 1 89 ? -13.735 6.658 30.476 1.00 89.50 89 ASP A CA 1
ATOM 714 C C . ASP A 1 89 ? -12.523 5.868 29.969 1.00 89.50 89 ASP A C 1
ATOM 716 O O . ASP A 1 89 ? -11.594 6.441 29.393 1.00 89.50 89 ASP A O 1
ATOM 720 N N . PHE A 1 90 ? -12.549 4.541 30.130 1.00 89.12 90 PHE A N 1
ATOM 721 C CA . PHE A 1 90 ? -11.546 3.653 29.549 1.00 89.12 90 PHE A CA 1
ATOM 722 C C . PHE A 1 90 ? -11.502 3.777 28.022 1.00 89.12 90 PHE A C 1
ATOM 724 O O . PHE A 1 90 ? -10.436 4.026 27.456 1.00 89.12 90 PHE A O 1
ATOM 731 N N . LEU A 1 91 ? -12.653 3.650 27.359 1.00 85.38 91 LEU A N 1
ATOM 732 C CA . LEU A 1 91 ? -12.763 3.719 25.905 1.00 85.38 91 LEU A CA 1
ATOM 733 C C . LEU A 1 91 ? -12.363 5.098 25.363 1.00 85.38 91 LEU A C 1
ATOM 735 O O . LEU A 1 91 ? -11.647 5.155 24.370 1.00 85.38 91 LEU A O 1
ATOM 739 N N . LEU A 1 92 ? -12.733 6.198 26.030 1.00 87.62 92 LEU A N 1
ATOM 740 C CA . LEU A 1 92 ? -12.289 7.549 25.652 1.00 87.62 92 LEU A CA 1
ATOM 741 C C . LEU A 1 92 ? -10.764 7.670 25.675 1.00 87.62 92 LEU A C 1
ATOM 743 O O . LEU A 1 92 ? -10.157 8.122 24.705 1.00 87.62 92 LEU 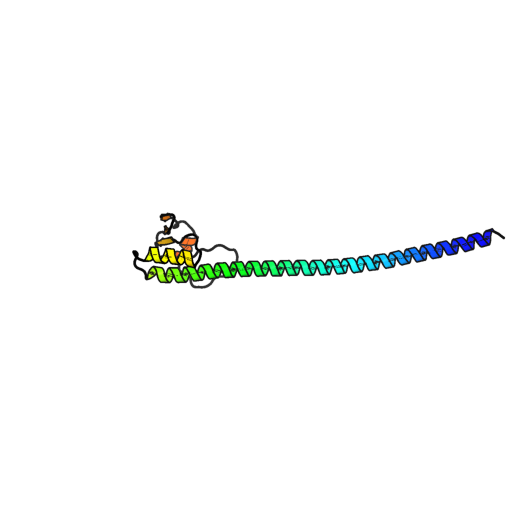A O 1
ATOM 747 N N . ARG A 1 93 ? -10.132 7.199 26.755 1.00 91.25 93 ARG A N 1
ATOM 748 C CA . ARG A 1 93 ? -8.670 7.217 26.880 1.00 91.25 93 ARG A CA 1
ATOM 749 C C . ARG A 1 93 ? -7.999 6.348 25.818 1.00 91.25 93 ARG A C 1
ATOM 751 O O . ARG A 1 93 ? -6.954 6.718 25.289 1.00 91.25 93 ARG A O 1
ATOM 758 N N . LYS A 1 94 ? -8.569 5.181 25.510 1.00 88.62 94 LYS A N 1
ATOM 759 C CA . LYS A 1 94 ? -8.034 4.284 24.477 1.00 88.62 94 LYS A CA 1
ATOM 760 C C . LYS A 1 94 ? -8.220 4.845 23.073 1.00 88.62 94 LYS A C 1
ATOM 762 O O . LYS A 1 94 ? -7.296 4.732 22.275 1.00 88.62 94 LYS A O 1
ATOM 767 N N . ALA A 1 95 ? -9.341 5.508 22.797 1.00 86.94 95 ALA A N 1
ATOM 768 C CA . ALA A 1 95 ? -9.554 6.205 21.537 1.00 86.94 95 ALA A CA 1
ATOM 769 C C . ALA A 1 95 ? -8.495 7.296 21.319 1.00 86.94 95 ALA A C 1
ATOM 771 O O . ALA A 1 95 ? -7.902 7.361 20.247 1.00 86.94 95 ALA A O 1
ATOM 772 N N . GLU A 1 96 ? -8.181 8.079 22.354 1.00 88.19 96 GLU A N 1
ATOM 773 C CA . GLU A 1 96 ? -7.138 9.109 22.293 1.00 88.19 96 GLU A CA 1
ATOM 774 C C . GLU A 1 96 ? -5.738 8.510 22.069 1.00 88.19 96 GLU A C 1
ATOM 776 O O . GLU A 1 96 ? -5.046 8.894 21.126 1.00 88.19 96 GLU A O 1
ATOM 781 N N . ILE A 1 97 ? -5.332 7.523 22.880 1.00 90.06 97 ILE A N 1
ATOM 782 C CA . ILE A 1 97 ? -3.994 6.905 22.795 1.00 90.06 97 ILE A CA 1
ATOM 783 C C . ILE A 1 97 ? -3.777 6.212 21.445 1.00 90.06 97 ILE A C 1
ATOM 785 O O . ILE A 1 97 ? -2.712 6.346 20.844 1.00 90.06 97 ILE A O 1
ATOM 789 N N . CYS A 1 98 ? -4.778 5.478 20.958 1.00 85.50 98 CYS A N 1
ATOM 790 C CA . CYS A 1 98 ? -4.693 4.731 19.703 1.00 85.50 98 CYS A CA 1
ATOM 791 C C . CYS A 1 98 ? -5.095 5.572 18.478 1.00 85.50 98 CYS A C 1
ATOM 793 O O . CYS A 1 98 ? -5.077 5.066 17.357 1.00 85.50 98 CYS A O 1
ATOM 795 N N . SER A 1 99 ? -5.430 6.855 18.669 1.00 87.00 99 SER A N 1
ATOM 796 C CA . SER A 1 99 ? -5.889 7.765 17.609 1.00 87.00 99 SER A CA 1
ATOM 797 C C . SER A 1 99 ? -7.114 7.251 16.834 1.00 87.00 99 SER A C 1
ATOM 799 O O . SER A 1 99 ? -7.225 7.462 15.624 1.00 87.00 99 SER A O 1
ATOM 801 N N . PHE A 1 100 ? -8.043 6.577 17.516 1.00 86.25 100 PHE A N 1
ATOM 802 C CA . PHE A 1 100 ? -9.342 6.235 16.943 1.00 86.25 100 PHE A CA 1
ATOM 803 C C . PHE A 1 100 ? -10.244 7.467 16.926 1.00 86.25 100 PHE A C 1
ATOM 805 O O . PHE A 1 100 ? -10.375 8.172 17.923 1.00 86.25 100 PHE A O 1
ATOM 812 N N . THR A 1 101 ? -10.900 7.713 15.792 1.00 86.50 101 THR A N 1
ATOM 813 C CA . THR A 1 101 ? -11.884 8.800 15.670 1.00 86.50 101 THR A CA 1
ATOM 814 C C . THR A 1 101 ? -13.092 8.569 16.574 1.00 86.50 101 THR A C 1
ATOM 816 O O . THR A 1 101 ? -13.655 9.516 17.116 1.00 86.50 101 THR A O 1
ATOM 819 N N . ASP A 1 102 ? -13.489 7.309 16.730 1.00 81.88 102 ASP A N 1
ATOM 820 C CA . ASP A 1 102 ? -14.580 6.897 17.596 1.00 81.88 102 ASP A CA 1
ATOM 821 C C . ASP A 1 102 ? -14.420 5.415 17.953 1.00 81.88 102 ASP A C 1
ATOM 823 O O . ASP A 1 102 ? -13.820 4.650 17.193 1.00 81.88 102 ASP A O 1
ATOM 827 N N . LEU A 1 103 ? -14.964 5.017 19.098 1.00 84.31 103 LEU A N 1
ATOM 828 C CA . LEU A 1 103 ? -15.083 3.618 19.503 1.00 84.31 103 LEU A CA 1
ATOM 829 C C . LEU A 1 103 ? -16.530 3.350 19.898 1.00 84.31 103 LEU A C 1
ATOM 831 O O . LEU A 1 103 ? -17.198 4.208 20.478 1.00 84.31 103 LEU A O 1
ATOM 835 N N . ALA A 1 104 ? -17.002 2.147 19.596 1.00 82.56 104 ALA A N 1
ATOM 836 C CA . ALA A 1 104 ? -18.331 1.695 19.965 1.00 82.56 104 ALA A CA 1
ATOM 837 C C . ALA A 1 104 ? -18.281 0.259 20.480 1.00 82.56 104 ALA A C 1
ATOM 839 O O . ALA A 1 104 ? -17.454 -0.534 20.034 1.00 82.56 104 ALA A O 1
ATOM 840 N N . VAL A 1 105 ? -19.182 -0.062 21.404 1.00 81.88 105 VAL A N 1
ATOM 841 C CA . VAL A 1 105 ? -19.379 -1.428 21.904 1.00 81.88 105 VAL A CA 1
ATOM 842 C C . VAL A 1 105 ? -20.729 -1.928 21.418 1.00 81.88 105 VAL A C 1
ATOM 844 O O . VAL A 1 105 ? -21.730 -1.228 21.573 1.00 81.88 105 VAL A O 1
ATOM 847 N N . ALA A 1 106 ? -20.721 -3.111 20.812 1.00 82.12 106 ALA A N 1
ATOM 848 C CA . ALA A 1 106 ? -21.896 -3.839 20.352 1.00 82.12 106 ALA A CA 1
ATOM 849 C C . ALA A 1 106 ? -22.444 -4.750 21.445 1.00 82.12 106 ALA A C 1
ATOM 851 O O . ALA A 1 106 ? -21.651 -5.294 22.206 1.00 82.12 106 ALA A O 1
ATOM 852 N N . ASP A 1 107 ? -23.748 -4.998 21.448 1.00 78.56 107 ASP A N 1
ATOM 853 C CA . ASP A 1 107 ? -24.313 -6.225 22.026 1.00 78.56 107 ASP A CA 1
ATOM 854 C C . ASP A 1 107 ? -24.490 -7.325 20.957 1.00 78.56 107 ASP A C 1
ATOM 856 O O . ASP A 1 107 ? -24.356 -7.039 19.763 1.00 78.56 107 ASP A O 1
ATOM 860 N N . GLU A 1 108 ? -24.828 -8.561 21.360 1.00 79.50 108 GLU A N 1
ATOM 861 C CA . GLU A 1 108 ? -25.146 -9.684 20.450 1.00 79.50 108 GLU A CA 1
ATOM 862 C C . GLU A 1 108 ? -26.178 -9.336 19.365 1.00 79.50 108 GLU A C 1
ATOM 864 O O . GLU A 1 108 ? -26.201 -9.955 18.301 1.00 79.50 108 GLU A O 1
ATOM 869 N N . THR A 1 109 ? -27.055 -8.355 19.612 1.00 79.50 109 THR A N 1
ATOM 870 C CA . THR A 1 109 ? -28.114 -7.963 18.668 1.00 79.50 109 THR A CA 1
ATOM 871 C C . THR A 1 109 ? -27.614 -7.027 17.571 1.00 79.50 109 THR A C 1
ATOM 873 O O . THR A 1 109 ? -28.309 -6.795 16.581 1.00 79.50 109 THR A O 1
ATOM 876 N N . GLY A 1 110 ? -26.388 -6.519 17.715 1.00 74.44 110 GLY A N 1
ATOM 877 C CA . GLY A 1 110 ? -25.789 -5.566 16.794 1.00 74.44 110 GLY A CA 1
ATOM 878 C C . GLY A 1 110 ? -26.139 -4.127 17.115 1.00 74.44 110 GLY A C 1
ATOM 879 O O . GLY A 1 110 ? -25.938 -3.260 16.269 1.00 74.44 110 GLY A O 1
ATOM 880 N N . LYS A 1 111 ? -26.611 -3.834 18.324 1.00 81.50 111 LYS A N 1
ATOM 881 C CA . LYS A 1 111 ? -26.825 -2.461 18.758 1.00 81.50 111 LYS A CA 1
ATOM 882 C C . LYS A 1 111 ? -25.520 -1.905 19.319 1.00 81.50 111 LYS A C 1
ATOM 884 O O . LYS A 1 111 ? -25.055 -2.307 20.382 1.00 81.50 111 LYS A O 1
ATOM 889 N N . ALA A 1 112 ? -24.912 -0.966 18.600 1.00 81.50 112 ALA A N 1
ATOM 890 C CA . ALA A 1 112 ? -23.653 -0.340 18.988 1.00 81.50 112 ALA A CA 1
ATOM 891 C C . ALA A 1 112 ? -23.870 0.975 19.736 1.00 81.50 112 ALA A C 1
ATOM 893 O O . ALA A 1 112 ? -24.518 1.893 19.232 1.00 81.50 112 ALA A O 1
ATOM 894 N N . GLN A 1 113 ? -23.241 1.118 20.901 1.00 77.06 113 GLN A N 1
ATOM 895 C CA . GLN A 1 113 ? -23.152 2.382 21.625 1.00 77.06 113 GLN A CA 1
ATOM 896 C C . GLN A 1 113 ? -21.792 3.042 21.373 1.00 77.06 113 GLN A C 1
ATOM 898 O O . GLN A 1 113 ? -20.770 2.580 21.878 1.00 77.06 113 GLN A O 1
ATOM 903 N N . SER A 1 114 ? -21.789 4.126 20.596 1.00 74.81 114 SER A N 1
ATOM 904 C CA . SER A 1 114 ? -20.611 4.954 20.321 1.00 74.81 114 SER A CA 1
ATOM 905 C C . SER A 1 114 ? -20.318 5.925 21.472 1.00 74.81 114 SER A C 1
ATOM 907 O O . SER A 1 114 ? -21.217 6.372 22.195 1.00 74.81 114 SER A O 1
ATOM 909 N N . LEU A 1 115 ? -19.040 6.277 21.635 1.00 72.31 115 LEU A N 1
ATOM 910 C CA . LEU A 1 115 ? -18.593 7.291 22.590 1.00 72.31 115 LEU A CA 1
ATOM 911 C C . LEU A 1 115 ? -19.148 8.683 22.271 1.00 72.31 115 LEU A C 1
ATOM 913 O O . LEU A 1 115 ? -19.549 9.402 23.198 1.00 72.31 115 LEU A O 1
ATOM 917 N N . ASN A 1 116 ? -19.167 9.035 20.982 1.00 72.12 116 ASN A N 1
ATOM 918 C CA . ASN A 1 116 ? -19.388 10.399 20.499 1.00 72.12 116 ASN A CA 1
ATOM 919 C C . ASN A 1 116 ? -20.717 10.592 19.745 1.00 72.12 116 ASN A C 1
ATOM 921 O O . ASN A 1 116 ? -21.297 11.673 19.816 1.00 72.12 116 ASN A O 1
ATOM 925 N N . ASN A 1 117 ? -21.224 9.562 19.063 1.00 70.12 117 ASN A N 1
ATOM 926 C CA . ASN A 1 117 ? -22.312 9.670 18.079 1.00 70.12 117 ASN A CA 1
ATOM 927 C C . ASN A 1 117 ? -23.608 8.942 18.482 1.00 70.12 117 ASN A C 1
ATOM 929 O O . ASN A 1 117 ? -24.514 8.789 17.665 1.00 70.12 117 ASN A O 1
ATOM 933 N N . GLY A 1 118 ? -23.730 8.518 19.742 1.00 78.12 118 GLY A N 1
ATOM 934 C CA . GLY A 1 118 ? -24.939 7.864 20.248 1.00 78.12 118 GLY A CA 1
ATOM 935 C C . GLY A 1 118 ? -25.034 6.387 19.858 1.00 78.12 118 GLY A C 1
ATOM 936 O O . GLY A 1 118 ? -24.026 5.690 19.792 1.00 78.12 118 GLY A O 1
ATOM 937 N N . THR A 1 119 ? -26.251 5.881 19.669 1.00 82.38 119 THR A N 1
ATOM 938 C CA . THR A 1 119 ? -26.503 4.456 19.396 1.00 82.38 119 THR A CA 1
ATOM 939 C C . THR A 1 119 ? -26.925 4.240 17.948 1.00 82.38 119 THR A C 1
ATOM 941 O O . THR A 1 119 ? -27.699 5.031 17.411 1.00 82.38 119 THR A O 1
ATOM 944 N N . TRP A 1 120 ? -26.441 3.165 17.331 1.00 81.12 120 TRP A N 1
ATOM 945 C CA . TRP A 1 120 ? -26.758 2.785 15.957 1.00 81.12 120 TRP A CA 1
ATOM 946 C C . TRP A 1 120 ? -26.814 1.262 15.802 1.00 81.12 120 TRP A C 1
ATOM 948 O O . TRP A 1 120 ? -26.197 0.531 16.573 1.00 81.12 120 TRP A O 1
ATOM 958 N N . GLU A 1 121 ? -27.584 0.800 14.821 1.00 84.75 121 GLU A N 1
ATOM 959 C CA . GLU A 1 121 ? -27.809 -0.620 14.543 1.00 84.75 121 GLU A CA 1
ATOM 960 C C . GLU A 1 121 ? -26.841 -1.097 13.454 1.00 84.75 121 GLU A C 1
ATOM 962 O O . GLU A 1 121 ? -26.742 -0.492 12.384 1.00 84.75 121 GLU A O 1
ATOM 967 N N . MET A 1 122 ? -26.140 -2.193 13.719 1.00 80.56 122 MET A N 1
ATOM 968 C CA . MET A 1 122 ? -25.207 -2.842 12.796 1.00 80.56 122 MET A CA 1
ATOM 969 C C . MET A 1 122 ? -25.455 -4.346 12.639 1.00 80.56 122 MET A C 1
ATOM 971 O O . MET A 1 122 ? -24.697 -5.005 11.931 1.00 80.56 122 MET A O 1
ATOM 975 N N . GLY A 1 123 ? -26.535 -4.872 13.229 1.00 78.56 123 GLY A N 1
ATOM 976 C CA . GLY A 1 123 ? -26.937 -6.280 13.126 1.00 78.56 123 GLY A CA 1
ATOM 977 C C . GLY A 1 123 ? -27.058 -6.788 11.685 1.00 78.56 123 GLY A C 1
ATOM 978 O O . GLY A 1 123 ? -26.666 -7.912 11.386 1.00 78.56 123 GLY A O 1
ATOM 979 N N . ASP A 1 124 ? -27.513 -5.925 10.772 1.00 83.69 124 ASP A N 1
ATOM 980 C CA . ASP A 1 124 ? -27.680 -6.252 9.349 1.00 83.69 124 ASP A CA 1
ATOM 981 C C . ASP A 1 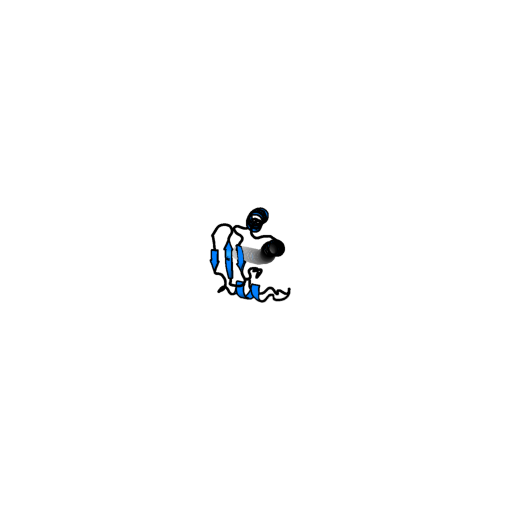124 ? -26.367 -6.213 8.544 1.00 83.69 124 ASP A C 1
ATOM 983 O O . ASP A 1 124 ? -26.344 -6.571 7.362 1.00 83.69 124 ASP A O 1
ATOM 987 N N . LEU A 1 125 ? -25.259 -5.751 9.136 1.00 80.00 125 LEU A N 1
ATOM 988 C CA . LEU A 1 125 ? -23.984 -5.684 8.432 1.00 80.00 125 LEU A CA 1
ATOM 989 C C . LEU A 1 125 ? -23.353 -7.085 8.369 1.00 80.00 125 LEU A C 1
ATOM 991 O O . LEU A 1 125 ? -23.122 -7.696 9.414 1.00 80.00 125 LEU A O 1
ATOM 995 N N . PRO A 1 126 ? -22.934 -7.567 7.180 1.00 79.38 126 PRO A N 1
ATOM 996 C CA . PRO A 1 126 ? -22.248 -8.861 7.047 1.00 79.38 126 PRO A CA 1
ATOM 997 C C . PRO A 1 126 ? -21.017 -8.989 7.951 1.00 79.38 126 PRO A C 1
ATOM 999 O O . PRO A 1 126 ? -20.626 -10.072 8.372 1.00 79.38 126 PRO A O 1
ATOM 1002 N N . ILE A 1 127 ? -20.402 -7.850 8.255 1.00 71.44 127 ILE A N 1
ATOM 1003 C CA . ILE A 1 127 ? -19.214 -7.749 9.089 1.00 71.44 127 ILE A CA 1
ATOM 1004 C C . ILE A 1 127 ? -19.491 -8.068 10.560 1.00 71.44 127 ILE A C 1
ATOM 1006 O O . ILE A 1 127 ? -18.631 -8.627 11.231 1.00 71.44 127 ILE A O 1
ATOM 1010 N N . PHE A 1 128 ? -20.699 -7.758 11.032 1.00 78.00 128 PHE A N 1
ATOM 1011 C CA . PHE A 1 128 ? -21.146 -8.042 12.386 1.00 78.00 128 PHE A CA 1
ATOM 1012 C C . PHE A 1 128 ? -21.549 -9.515 12.530 1.00 78.00 128 PHE A C 1
ATOM 1014 O O . PHE A 1 128 ? -21.140 -10.176 13.480 1.00 78.00 128 PHE A O 1
ATOM 1021 N N . ALA A 1 129 ? -22.231 -10.072 11.525 1.00 77.81 129 ALA A N 1
ATOM 1022 C CA . ALA A 1 129 ? -22.523 -11.506 11.473 1.00 77.81 129 ALA A CA 1
ATOM 1023 C C . ALA A 1 129 ? -21.240 -12.362 11.532 1.00 77.81 129 ALA A C 1
ATOM 1025 O O . ALA A 1 129 ? -21.164 -13.319 12.294 1.00 77.81 129 ALA A O 1
ATOM 1026 N N . HIS A 1 130 ? -20.190 -11.976 10.798 1.00 72.69 130 HIS A N 1
ATOM 1027 C CA . HIS A 1 130 ? -18.902 -12.679 10.843 1.00 72.69 130 HIS A CA 1
ATOM 1028 C C . HIS A 1 130 ? -18.148 -12.535 12.171 1.00 72.69 130 HIS A C 1
ATOM 1030 O O . HIS A 1 130 ? -17.379 -13.426 12.526 1.00 72.69 130 HIS A O 1
ATOM 1036 N N . ALA A 1 131 ? -18.341 -11.427 12.884 1.00 71.19 131 ALA A N 1
ATOM 1037 C CA . ALA A 1 131 ? -17.781 -11.222 14.215 1.00 71.19 131 ALA A CA 1
ATOM 1038 C C . ALA A 1 131 ? -18.420 -12.158 15.260 1.00 71.19 131 ALA A C 1
ATOM 1040 O O . ALA A 1 131 ? -17.709 -12.739 16.077 1.00 71.19 131 ALA A O 1
ATOM 1041 N N . LEU A 1 132 ? -19.741 -12.363 15.183 1.00 72.25 132 LEU A N 1
ATOM 1042 C CA . LEU A 1 132 ? -20.503 -13.260 16.065 1.00 72.25 132 LEU A CA 1
ATOM 1043 C C . LEU A 1 132 ? -20.151 -14.747 15.894 1.00 72.25 132 LEU A C 1
ATOM 1045 O O . LEU A 1 132 ? -20.223 -15.514 16.850 1.00 72.25 132 LEU A O 1
ATOM 1049 N N . GLU A 1 133 ? -19.768 -15.177 14.688 1.00 69.69 133 GLU A N 1
ATOM 1050 C CA . GLU A 1 133 ? -19.488 -16.590 14.378 1.00 69.69 133 GLU A CA 1
ATOM 1051 C C . GLU A 1 133 ? -18.195 -17.140 15.024 1.00 69.69 133 GLU A C 1
ATOM 1053 O O . GLU A 1 133 ? -17.953 -18.346 14.957 1.00 69.69 133 GLU A O 1
ATOM 1058 N N . GLY A 1 134 ? -17.361 -16.303 15.659 1.00 58.25 134 GLY A N 1
ATOM 1059 C CA . GLY A 1 134 ? -16.235 -16.751 16.498 1.00 58.25 134 GLY A CA 1
ATOM 1060 C C . GLY A 1 134 ? -15.166 -17.604 15.791 1.00 58.25 134 GLY A C 1
ATOM 1061 O O . GLY A 1 134 ? -14.475 -18.394 16.437 1.00 58.25 134 GLY A O 1
ATOM 1062 N N . GLY A 1 135 ? -15.031 -17.498 14.465 1.00 41.97 135 GLY A N 1
ATOM 1063 C CA . GLY A 1 135 ? -14.170 -18.374 13.663 1.00 41.97 135 GLY A CA 1
ATOM 1064 C C . GLY A 1 135 ? -12.680 -18.308 14.035 1.00 41.97 135 GLY A C 1
ATOM 1065 O O . GLY A 1 135 ? -12.066 -17.242 14.016 1.00 41.97 135 GLY A O 1
ATOM 1066 N N . GLU A 1 136 ? -12.083 -19.472 14.321 1.00 39.38 136 GLU A N 1
ATOM 1067 C CA . GLU A 1 136 ? -10.658 -19.661 14.627 1.00 39.38 136 GLU A CA 1
ATOM 1068 C C . GLU A 1 136 ? -9.705 -18.888 13.690 1.00 39.38 136 GLU A C 1
ATOM 1070 O O . GLU A 1 136 ? -9.625 -19.169 12.496 1.00 39.38 136 GLU A O 1
ATOM 1075 N N . ARG A 1 137 ? -8.901 -17.995 14.286 1.00 38.25 137 ARG A N 1
ATOM 1076 C CA . ARG A 1 137 ? -7.484 -17.652 14.003 1.00 38.25 137 ARG A CA 1
ATOM 1077 C C . ARG A 1 137 ? -6.841 -18.222 12.718 1.00 38.25 137 ARG A C 1
ATOM 1079 O O . ARG A 1 137 ? -5.835 -18.933 12.785 1.00 38.25 137 ARG A O 1
ATOM 1086 N N . ARG A 1 138 ? -7.355 -17.896 11.529 1.00 30.59 138 ARG A N 1
ATOM 1087 C CA . ARG A 1 138 ? -6.686 -18.198 10.251 1.00 30.59 138 ARG A CA 1
ATOM 1088 C C . ARG A 1 138 ? -7.214 -17.293 9.142 1.00 30.59 138 ARG A C 1
ATOM 1090 O O . ARG A 1 138 ? -8.337 -17.476 8.686 1.00 30.59 138 ARG A O 1
ATOM 1097 N N . TRP A 1 139 ? -6.395 -16.356 8.662 1.00 40.84 139 TRP A N 1
ATOM 1098 C CA . TRP A 1 139 ? -6.808 -15.450 7.586 1.00 40.84 139 TRP A CA 1
ATOM 1099 C C . TRP A 1 139 ? -5.816 -15.444 6.421 1.00 40.84 139 TRP A C 1
ATOM 1101 O O . TRP A 1 139 ? -4.626 -15.188 6.584 1.00 40.84 139 TRP A O 1
ATOM 1111 N N . TYR A 1 140 ? -6.354 -15.764 5.239 1.00 27.98 140 TYR A N 1
ATOM 1112 C CA . TYR A 1 140 ? -5.712 -15.726 3.928 1.00 27.98 140 TYR A CA 1
ATOM 1113 C C . TYR A 1 140 ? -6.025 -14.388 3.239 1.00 27.98 140 TYR A C 1
ATOM 1115 O O . TYR A 1 140 ? -7.184 -13.978 3.165 1.00 27.98 140 TYR A O 1
ATOM 1123 N N . LEU A 1 141 ? -4.992 -13.732 2.706 1.00 25.92 141 LEU A N 1
ATOM 1124 C CA . LEU A 1 141 ? -5.079 -12.493 1.930 1.00 25.92 141 LEU A CA 1
ATOM 1125 C C . LEU A 1 141 ? -5.543 -12.766 0.491 1.00 25.92 141 LEU A C 1
ATOM 1127 O O . LEU A 1 141 ? -4.811 -13.327 -0.322 1.00 25.92 141 LEU A O 1
ATOM 1131 N N . GLY A 1 142 ? -6.749 -12.302 0.172 1.00 25.28 142 GLY A N 1
ATOM 1132 C CA . GLY A 1 142 ? -7.274 -12.205 -1.186 1.00 25.28 142 GLY A CA 1
ATOM 1133 C C . GLY A 1 142 ? -8.516 -11.316 -1.217 1.00 25.28 142 GLY A C 1
ATOM 1134 O O . GLY A 1 142 ? -9.625 -11.821 -1.099 1.00 25.28 142 GLY A O 1
ATOM 1135 N N . GLY A 1 143 ? -8.326 -10.001 -1.374 1.00 26.70 143 GLY A N 1
ATOM 1136 C CA . GLY A 1 143 ? -9.419 -9.030 -1.540 1.00 26.70 143 GLY A CA 1
ATOM 1137 C C . GLY A 1 143 ? -9.940 -8.457 -0.218 1.00 26.70 143 GLY A C 1
ATOM 1138 O O . GLY A 1 143 ? -10.620 -9.126 0.549 1.00 26.70 143 GLY A O 1
ATOM 1139 N N . ILE A 1 144 ? -9.585 -7.202 0.041 1.00 28.62 144 ILE A N 1
ATOM 1140 C CA . ILE A 1 144 ? -9.759 -6.464 1.297 1.00 28.62 144 ILE A CA 1
ATOM 1141 C C . ILE A 1 144 ? -11.241 -6.176 1.591 1.00 28.62 144 ILE A C 1
ATOM 1143 O O . ILE A 1 144 ? -11.871 -5.430 0.852 1.00 28.62 144 ILE A O 1
ATOM 1147 N N . HIS A 1 145 ? -11.751 -6.716 2.702 1.00 29.91 145 HIS A N 1
ATOM 1148 C CA . HIS A 1 145 ? -12.801 -6.149 3.567 1.00 29.91 145 HIS A CA 1
ATOM 1149 C C . HIS A 1 145 ? -12.841 -6.977 4.862 1.00 29.91 145 HIS A C 1
ATOM 1151 O O . HIS A 1 145 ? -13.000 -8.190 4.758 1.00 29.91 145 HIS A O 1
ATOM 1157 N N . ARG A 1 146 ? -12.697 -6.364 6.052 1.00 43.34 146 ARG A N 1
ATOM 1158 C CA . ARG A 1 146 ? -13.069 -6.933 7.373 1.00 43.34 146 ARG A CA 1
ATOM 1159 C C . ARG A 1 146 ? -12.887 -5.893 8.498 1.00 43.34 146 ARG A C 1
ATOM 1161 O O . ARG A 1 146 ? -11.982 -5.072 8.426 1.00 43.34 146 ARG A O 1
ATOM 1168 N N . VAL A 1 147 ? -13.766 -5.932 9.501 1.00 34.16 147 VAL A N 1
ATOM 1169 C CA . VAL A 1 147 ? -13.823 -5.111 10.728 1.00 34.16 147 VAL A CA 1
ATOM 1170 C C . VAL A 1 147 ? -13.992 -6.108 11.871 1.00 34.16 147 VAL A C 1
ATOM 1172 O O . VAL A 1 147 ? -14.727 -7.083 11.714 1.00 34.16 147 VAL A O 1
ATOM 1175 N N . CYS A 1 148 ? -13.299 -5.882 12.985 1.00 34.44 148 CYS A N 1
ATOM 1176 C CA . CYS A 1 148 ? -13.466 -6.667 14.204 1.00 34.44 148 CYS A CA 1
ATOM 1177 C C . CYS A 1 148 ? -14.749 -6.247 14.921 1.00 34.44 148 CYS A C 1
ATOM 1179 O O . CYS A 1 148 ? -14.932 -5.069 15.222 1.00 34.44 148 CYS A O 1
ATOM 1181 N N . GLY A 1 149 ? -15.604 -7.218 15.224 1.00 32.09 149 GLY A N 1
ATOM 1182 C CA . GLY A 1 149 ? -16.595 -7.114 16.285 1.00 32.09 149 GLY A CA 1
ATOM 1183 C C . GLY A 1 149 ? -16.235 -8.139 17.353 1.00 32.09 149 GLY A C 1
ATOM 1184 O O . GLY A 1 149 ? -16.049 -9.310 17.041 1.00 32.09 149 GLY A O 1
ATOM 1185 N N . ALA A 1 150 ? -16.091 -7.690 18.594 1.00 31.16 150 ALA A N 1
ATOM 1186 C CA . ALA A 1 150 ? -16.262 -8.565 19.740 1.00 31.16 150 ALA A CA 1
ATOM 1187 C C . ALA A 1 150 ? -17.770 -8.607 20.003 1.00 31.16 150 ALA A C 1
ATOM 1189 O O . ALA A 1 150 ? -18.391 -7.558 20.196 1.00 31.16 150 ALA A O 1
ATOM 1190 N N . ALA A 1 151 ? -18.359 -9.792 19.896 1.00 30.08 151 ALA A N 1
ATOM 1191 C CA . ALA A 1 151 ? -19.724 -10.030 20.320 1.00 30.08 151 ALA A CA 1
ATOM 1192 C C . ALA A 1 151 ? -19.724 -10.244 21.838 1.00 30.08 151 ALA A C 1
ATOM 1194 O O . ALA A 1 151 ? -19.151 -11.225 22.308 1.00 30.08 151 ALA A O 1
ATOM 1195 N N . LEU A 1 152 ? -20.309 -9.286 22.563 1.00 30.55 152 LEU A N 1
ATOM 1196 C CA . LEU A 1 152 ? -20.749 -9.436 23.954 1.00 30.55 152 LEU A CA 1
ATOM 1197 C C . LEU A 1 152 ? -22.010 -10.264 23.992 1.00 30.55 152 LEU A C 1
ATOM 1199 O O . LEU A 1 152 ? -22.905 -9.781 23.265 1.00 30.55 152 LEU A O 1
#